Protein AF-A0A5K1ABI2-F1 (afdb_monomer_lite)

Radius of gyration: 10.25 Å; chains: 1; bounding box: 21×14×26 Å

Sequence (44 aa):
IFSSISEKWGNLDVGVLVCGPPGLESSVAAECRNLCQPVFHFHS

pLDDT: mean 88.11, std 5.59, range [70.12, 96.12]

Organism: NCBI:txid210225

Secondary structure (DSSP, 8-state):
-HHHHHHHS-S-EEEEE--S-HHHHHHHHHHHHT--SSEEEEE-

Foldseek 3Di:
DVVVCQVVAFQDEAEDEDDDDPVVLVVVVVVQVVGVPNRYHYDD

InterPro domains:
  IPR039261 Ferredoxin-NADP reductase (FNR), nucleotide-binding domain [G3DSA:3.40.50.80] (1-44)

Structure (mmCIF, N/CA/C/O backbone):
data_AF-A0A5K1ABI2-F1
#
_entry.id   AF-A0A5K1ABI2-F1
#
loop_
_atom_site.group_PDB
_atom_site.id
_atom_site.type_symbol
_atom_site.label_atom_id
_atom_site.label_alt_id
_atom_site.label_comp_id
_atom_site.label_asym_id
_atom_site.label_entity_id
_atom_site.label_seq_id
_atom_site.pdbx_PDB_ins_code
_atom_site.Cartn_x
_atom_site.Cartn_y
_atom_site.Cartn_z
_atom_site.occupancy
_atom_site.B_iso_or_equiv
_atom_site.auth_seq_id
_atom_site.auth_comp_id
_atom_site.auth_asym_id
_atom_site.auth_atom_id
_atom_site.pdbx_PDB_model_num
ATOM 1 N N . ILE A 1 1 ? -1.102 5.843 5.858 1.00 84.81 1 ILE A N 1
ATOM 2 C CA . ILE A 1 1 ? -2.537 5.885 5.461 1.00 84.81 1 ILE A CA 1
ATOM 3 C C . ILE A 1 1 ? -3.252 4.659 6.005 1.00 84.81 1 ILE A C 1
ATOM 5 O O . ILE A 1 1 ? -4.139 4.814 6.835 1.00 84.81 1 ILE A O 1
ATOM 9 N N . PHE A 1 2 ? -2.821 3.461 5.606 1.00 87.12 2 PHE A N 1
ATOM 10 C CA . PHE A 1 2 ? -3.469 2.212 5.993 1.00 87.12 2 PHE A CA 1
ATOM 11 C C . PHE A 1 2 ? -3.471 1.961 7.508 1.00 87.12 2 PHE A C 1
ATOM 13 O O . PHE A 1 2 ? -4.521 1.631 8.044 1.00 87.12 2 PHE A O 1
ATOM 20 N N . SER A 1 3 ? -2.371 2.233 8.225 1.00 86.25 3 SER A N 1
ATOM 21 C CA . SER A 1 3 ? -2.322 2.097 9.695 1.00 86.25 3 SER A CA 1
ATOM 22 C C . SER A 1 3 ? -3.346 2.988 10.409 1.00 86.25 3 SER A C 1
ATOM 24 O O . SER A 1 3 ? -4.062 2.536 11.290 1.00 86.25 3 SER A O 1
ATOM 26 N N . SER A 1 4 ? -3.497 4.243 9.978 1.00 87.62 4 SER A N 1
ATOM 27 C CA . SER A 1 4 ? -4.484 5.158 10.569 1.00 87.62 4 SER A CA 1
ATOM 28 C C . SER A 1 4 ? -5.932 4.769 10.254 1.00 87.62 4 SER A C 1
ATOM 30 O O . SER A 1 4 ? -6.832 5.133 11.006 1.00 87.62 4 SER A O 1
ATOM 32 N N . ILE A 1 5 ? -6.177 4.080 9.133 1.00 86.75 5 ILE A N 1
ATO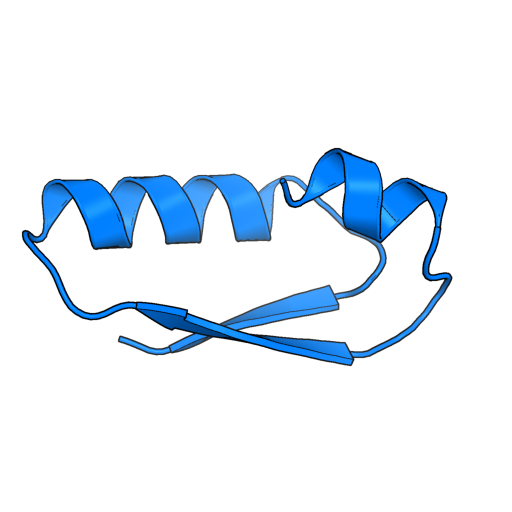M 33 C CA . ILE A 1 5 ? -7.486 3.485 8.826 1.00 86.75 5 ILE A CA 1
ATOM 34 C C . ILE A 1 5 ? -7.696 2.246 9.700 1.00 86.75 5 ILE A C 1
ATOM 36 O O . ILE A 1 5 ? -8.752 2.124 10.302 1.00 86.75 5 ILE A O 1
ATOM 40 N N . SER A 1 6 ? -6.674 1.400 9.841 1.00 86.25 6 SER A N 1
ATOM 41 C CA . SER A 1 6 ? -6.655 0.210 10.701 1.00 86.25 6 SER A CA 1
ATOM 42 C C . SER A 1 6 ? -6.982 0.497 12.162 1.00 86.25 6 SER A C 1
ATOM 44 O O . SER A 1 6 ? -7.783 -0.204 12.769 1.0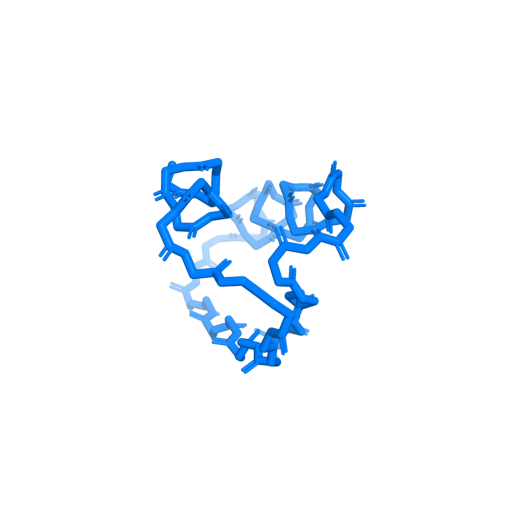0 86.25 6 SER A O 1
ATOM 46 N N . GLU A 1 7 ? -6.453 1.583 12.717 1.00 86.75 7 GLU A N 1
ATOM 47 C CA . GLU A 1 7 ? -6.748 1.981 14.098 1.00 86.75 7 GLU A CA 1
ATOM 48 C C . GLU A 1 7 ? -8.178 2.504 14.284 1.00 86.75 7 GLU A C 1
ATOM 50 O O . GLU A 1 7 ? -8.744 2.411 15.373 1.00 86.75 7 GLU A O 1
ATOM 55 N N . LYS A 1 8 ? -8.767 3.094 13.239 1.00 86.38 8 LYS A N 1
ATOM 56 C CA . LYS A 1 8 ? -10.087 3.734 13.317 1.00 86.38 8 LYS A CA 1
ATOM 57 C C . LYS A 1 8 ? -11.214 2.786 12.944 1.00 86.38 8 LYS A C 1
ATOM 59 O O . LYS A 1 8 ? -12.334 2.945 13.422 1.00 86.38 8 LYS A O 1
ATOM 64 N N . TRP A 1 9 ? -10.961 1.904 11.988 1.00 81.62 9 TRP A N 1
ATOM 65 C CA . TRP A 1 9 ? -11.954 1.054 11.356 1.00 81.62 9 TRP A CA 1
ATOM 66 C C . TRP A 1 9 ? -11.636 -0.366 11.802 1.00 81.62 9 TRP A C 1
ATOM 68 O 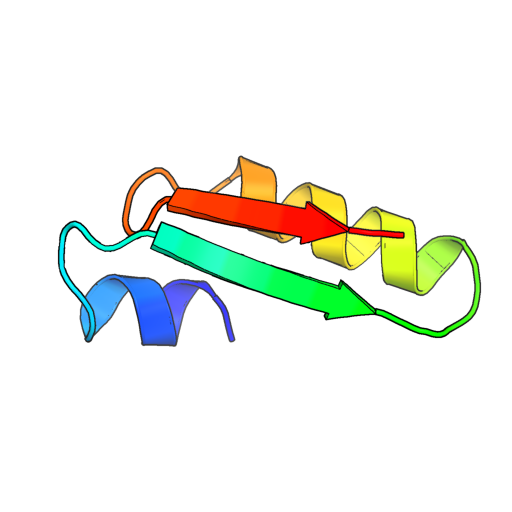O . TRP A 1 9 ? -10.538 -0.852 11.569 1.00 81.62 9 TRP A O 1
ATOM 78 N N . GLY A 1 10 ? -12.577 -0.997 12.508 1.00 75.44 10 GLY A N 1
ATOM 79 C CA . GLY A 1 10 ? -12.408 -2.352 13.029 1.00 75.44 10 GLY A CA 1
ATOM 80 C C . GLY A 1 10 ? -12.392 -3.412 11.921 1.00 75.44 10 GLY A C 1
ATOM 81 O O . GLY A 1 10 ? -11.836 -3.225 10.844 1.00 75.44 10 GLY A O 1
ATOM 82 N N . ASN A 1 11 ? -13.035 -4.551 12.164 1.00 82.00 11 ASN A N 1
ATOM 83 C CA . ASN A 1 11 ? -13.034 -5.660 11.210 1.00 82.00 11 ASN A CA 1
ATOM 84 C C . ASN A 1 11 ? -13.985 -5.409 10.019 1.00 82.00 11 ASN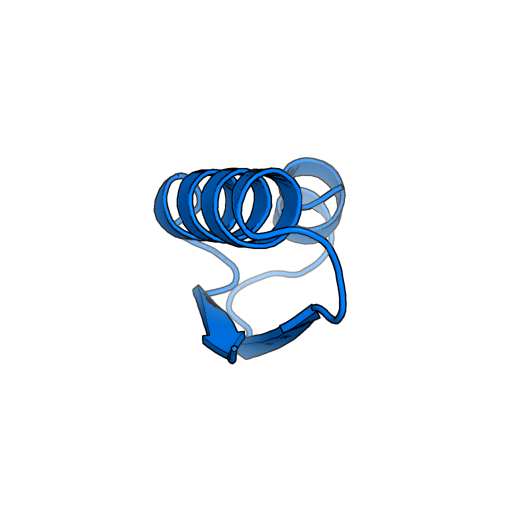 A C 1
ATOM 86 O O . ASN A 1 11 ? -15.124 -5.873 10.015 1.00 82.00 11 ASN A O 1
ATOM 90 N N . LEU A 1 12 ? -13.521 -4.631 9.042 1.00 84.88 12 LEU A N 1
ATOM 91 C CA . LEU A 1 12 ? -14.203 -4.315 7.783 1.00 84.88 12 LEU A CA 1
ATOM 92 C C . LEU A 1 12 ? -13.363 -4.785 6.583 1.00 84.88 12 LEU A C 1
ATOM 94 O O . LEU A 1 12 ? -12.184 -5.102 6.728 1.00 84.88 12 LEU A O 1
ATOM 98 N N . ASP A 1 13 ? -13.977 -4.821 5.403 1.00 88.75 13 ASP A N 1
ATOM 99 C CA . ASP A 1 13 ? -13.313 -5.096 4.123 1.00 88.75 13 ASP A CA 1
ATOM 100 C C . ASP A 1 13 ? -13.180 -3.781 3.344 1.00 88.75 13 ASP A C 1
ATOM 102 O O . ASP A 1 13 ? -14.153 -3.030 3.218 1.00 88.75 13 ASP A O 1
ATOM 106 N N . VAL A 1 14 ? -11.971 -3.462 2.881 1.00 90.56 14 VAL A N 1
ATOM 107 C CA . VAL A 1 14 ? -11.658 -2.195 2.214 1.00 90.56 14 VAL A CA 1
ATOM 108 C C . VAL A 1 14 ? -11.004 -2.463 0.863 1.00 90.56 14 VAL A C 1
ATOM 110 O O . VAL A 1 14 ? -9.883 -2.962 0.783 1.00 90.56 14 VAL A O 1
ATOM 113 N N . GLY A 1 15 ? -11.675 -2.04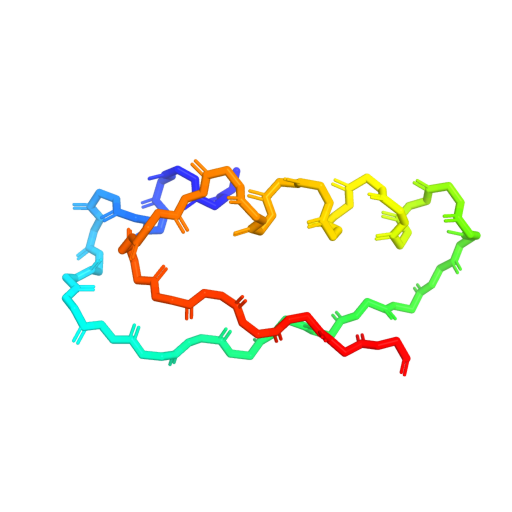9 -0.211 1.00 91.69 15 GLY A N 1
ATOM 114 C CA . GLY A 1 15 ? -11.110 -2.056 -1.559 1.00 91.69 15 GLY A CA 1
ATOM 115 C C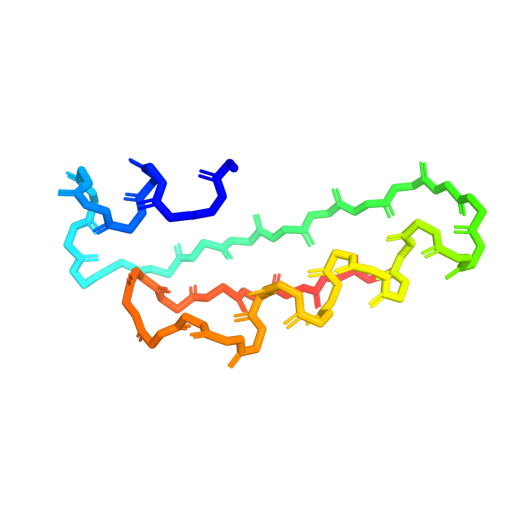 . GLY A 1 15 ? -10.116 -0.911 -1.770 1.00 91.69 15 GLY A C 1
ATOM 116 O O . GLY A 1 15 ? -10.402 0.240 -1.440 1.00 91.69 15 GLY A O 1
ATOM 117 N N . VAL A 1 16 ? -8.959 -1.221 -2.352 1.00 92.94 16 VAL A N 1
ATOM 118 C CA . VAL A 1 16 ? -7.896 -0.258 -2.663 1.00 92.94 16 VAL A CA 1
ATOM 119 C C . VAL A 1 16 ? -7.645 -0.285 -4.165 1.00 92.94 16 VAL A C 1
ATOM 121 O O . VAL A 1 16 ? -7.148 -1.280 -4.684 1.00 92.94 16 VAL A O 1
ATOM 124 N N . LEU A 1 17 ? -7.988 0.805 -4.852 1.00 93.94 17 LEU A N 1
ATOM 125 C CA . LEU A 1 17 ? -7.737 0.997 -6.281 1.00 93.94 17 LEU A CA 1
ATOM 126 C C . LEU A 1 17 ? -6.596 1.997 -6.462 1.00 93.94 17 LEU A C 1
ATOM 128 O O . LEU A 1 17 ? -6.644 3.098 -5.908 1.00 93.94 17 LEU A O 1
ATOM 132 N N . VAL A 1 18 ? -5.588 1.629 -7.246 1.00 92.38 18 VAL A N 1
ATOM 133 C CA . VAL A 1 18 ? -4.447 2.495 -7.555 1.00 92.38 18 VAL A CA 1
ATOM 134 C C . VAL A 1 18 ? -4.306 2.605 -9.063 1.00 92.38 18 VAL A C 1
ATOM 136 O O . VAL A 1 18 ? -4.388 1.609 -9.764 1.00 92.38 18 VAL A O 1
ATOM 139 N N . CYS A 1 19 ? -4.075 3.819 -9.560 1.00 91.88 19 CYS A N 1
ATOM 140 C CA . CYS A 1 19 ? -3.708 4.052 -10.952 1.00 91.88 19 CYS A CA 1
ATOM 141 C C . CYS A 1 19 ? -2.417 4.865 -10.969 1.00 91.88 19 CYS A C 1
ATOM 143 O O . CYS A 1 19 ? -2.418 6.047 -10.614 1.00 91.88 19 CYS A O 1
ATOM 145 N N . GLY A 1 20 ? -1.304 4.244 -11.344 1.00 90.19 20 GLY A N 1
ATOM 146 C CA . GLY A 1 20 ? -0.021 4.933 -11.366 1.00 90.19 20 GLY A CA 1
ATOM 147 C C . GLY A 1 20 ? 1.126 4.064 -11.863 1.00 90.19 20 GLY A C 1
ATOM 148 O O . GLY A 1 20 ? 0.906 2.985 -12.400 1.00 90.19 20 GLY A O 1
ATOM 149 N N . PRO A 1 21 ? 2.374 4.536 -11.719 1.00 96.12 21 PRO A N 1
ATOM 150 C CA . PRO A 1 21 ? 3.536 3.760 -12.123 1.00 96.12 21 PRO A CA 1
ATOM 151 C C . PRO A 1 21 ? 3.604 2.426 -11.359 1.00 96.12 21 PRO A C 1
ATOM 153 O O . PRO A 1 21 ? 3.255 2.404 -10.175 1.00 96.12 21 PRO A O 1
ATOM 156 N N . PRO A 1 22 ? 4.174 1.358 -11.944 1.00 93.81 22 PRO A N 1
ATOM 157 C CA . PRO A 1 22 ? 4.243 0.038 -11.304 1.00 93.81 22 PRO A CA 1
ATOM 158 C C . PRO A 1 22 ? 4.888 0.040 -9.908 1.00 93.81 22 PRO A C 1
ATOM 160 O O . PRO A 1 22 ? 4.550 -0.772 -9.046 1.00 93.81 22 PRO A O 1
ATOM 163 N N . GLY A 1 23 ? 5.816 0.972 -9.657 1.00 95.75 23 GLY A N 1
ATOM 164 C CA . GLY A 1 23 ? 6.434 1.148 -8.340 1.00 95.75 23 GLY A CA 1
ATOM 165 C C . GLY A 1 23 ? 5.457 1.643 -7.267 1.00 95.75 23 GLY A C 1
ATOM 166 O O . GLY A 1 23 ? 5.560 1.224 -6.113 1.00 95.75 23 GLY A O 1
ATOM 167 N N . LEU A 1 24 ? 4.484 2.483 -7.636 1.00 93.81 24 LEU A N 1
ATOM 168 C CA . LEU A 1 24 ? 3.429 2.943 -6.732 1.00 93.81 24 LEU A CA 1
ATOM 169 C C . LEU A 1 24 ? 2.464 1.799 -6.409 1.00 93.81 24 LEU A C 1
ATOM 171 O O . LEU A 1 24 ? 2.210 1.540 -5.237 1.00 93.81 24 LEU A O 1
ATOM 175 N N . GLU A 1 25 ? 1.990 1.085 -7.431 1.00 94.19 25 GLU A N 1
ATOM 176 C CA . GLU A 1 25 ? 1.110 -0.082 -7.275 1.00 94.19 25 GLU A CA 1
ATOM 177 C C . GLU A 1 25 ? 1.747 -1.144 -6.373 1.00 94.19 25 GLU A C 1
ATOM 179 O O . GLU A 1 25 ? 1.137 -1.588 -5.401 1.00 94.19 25 GLU A O 1
ATOM 184 N N . SER A 1 26 ? 3.020 -1.471 -6.618 1.00 94.12 26 SER A N 1
ATOM 185 C CA . SER A 1 26 ? 3.775 -2.439 -5.812 1.00 94.12 26 SER A CA 1
ATOM 186 C C . SER A 1 26 ? 3.934 -1.995 -4.356 1.00 94.12 26 SER A C 1
ATOM 188 O O . SER A 1 26 ? 3.802 -2.810 -3.442 1.00 94.12 26 SER A O 1
ATOM 190 N N . SER A 1 27 ? 4.192 -0.704 -4.126 1.00 94.62 27 SER A N 1
ATOM 191 C CA . SER A 1 27 ? 4.342 -0.152 -2.773 1.00 94.62 27 SER A CA 1
ATOM 192 C C . SER A 1 27 ? 3.021 -0.183 -2.003 1.00 94.62 27 SER A C 1
ATOM 194 O O . SER A 1 27 ? 2.994 -0.558 -0.832 1.00 94.62 27 SER A O 1
ATOM 196 N N . VAL A 1 28 ? 1.909 0.147 -2.666 1.00 93.88 28 VAL A N 1
ATOM 197 C CA . VAL A 1 28 ? 0.575 0.102 -2.054 1.00 93.88 28 VAL A CA 1
ATOM 198 C C . VAL A 1 28 ? 0.144 -1.336 -1.767 1.00 93.88 28 VAL A C 1
ATOM 200 O O . VAL A 1 28 ? -0.354 -1.617 -0.677 1.00 93.88 28 VAL A O 1
ATOM 203 N N . ALA A 1 29 ? 0.385 -2.267 -2.692 1.00 92.69 29 ALA A N 1
ATOM 204 C CA . ALA A 1 29 ? 0.104 -3.682 -2.475 1.00 92.69 29 ALA A CA 1
ATOM 205 C C . ALA A 1 29 ? 0.902 -4.257 -1.288 1.00 92.69 29 ALA A C 1
ATOM 207 O O . ALA A 1 29 ? 0.372 -5.067 -0.528 1.00 92.69 29 ALA A O 1
ATOM 208 N N . ALA A 1 30 ? 2.158 -3.832 -1.103 1.00 93.19 30 ALA A N 1
ATOM 209 C CA . ALA A 1 30 ? 2.981 -4.238 0.036 1.00 93.19 30 ALA A CA 1
ATOM 210 C C . ALA A 1 30 ? 2.423 -3.719 1.374 1.00 93.19 30 ALA A C 1
ATOM 212 O O . ALA A 1 30 ? 2.315 -4.491 2.324 1.00 93.19 30 ALA A O 1
ATOM 213 N N . GLU A 1 31 ? 2.009 -2.451 1.436 1.00 91.75 31 GLU A N 1
ATOM 214 C CA . GLU A 1 31 ? 1.355 -1.877 2.622 1.00 91.75 31 GLU A CA 1
ATOM 215 C C . GLU A 1 31 ? 0.046 -2.606 2.970 1.00 91.75 31 GLU A C 1
ATOM 217 O O . GLU A 1 31 ? -0.170 -2.942 4.133 1.00 91.75 31 GLU A O 1
ATOM 222 N N . CYS A 1 32 ? -0.796 -2.919 1.975 1.00 90.25 32 CYS A N 1
ATOM 223 C CA . CYS A 1 32 ? -2.061 -3.636 2.192 1.00 90.25 32 CYS A CA 1
ATOM 224 C C . CYS A 1 32 ? -1.851 -5.023 2.822 1.00 90.25 32 CYS A C 1
ATOM 226 O O . CYS A 1 32 ? -2.635 -5.438 3.669 1.00 90.25 32 CYS A O 1
ATOM 228 N N . ARG A 1 33 ? -0.781 -5.736 2.439 1.00 87.81 33 ARG A N 1
ATOM 229 C CA . ARG A 1 33 ? -0.457 -7.076 2.966 1.00 87.81 33 ARG A CA 1
ATOM 230 C C . ARG A 1 33 ? 0.042 -7.066 4.410 1.00 87.81 33 ARG A C 1
ATOM 232 O O . ARG A 1 33 ? -0.052 -8.090 5.079 1.00 87.81 33 ARG A O 1
ATOM 239 N N . ASN A 1 34 ? 0.584 -5.944 4.882 1.00 87.06 34 ASN A N 1
ATOM 240 C CA . ASN A 1 34 ? 1.159 -5.834 6.225 1.00 87.06 34 ASN A CA 1
ATOM 241 C C . ASN A 1 34 ? 0.111 -5.573 7.319 1.00 87.06 34 ASN A C 1
ATOM 243 O O . ASN A 1 34 ? 0.461 -5.541 8.499 1.00 87.06 34 ASN A O 1
ATOM 247 N N . LEU A 1 35 ? -1.158 -5.374 6.954 1.00 83.38 35 LEU A N 1
ATOM 248 C CA . LEU A 1 35 ? -2.227 -5.038 7.887 1.00 83.38 35 LEU A CA 1
ATOM 249 C C . LEU A 1 35 ? -3.327 -6.094 7.842 1.00 83.38 35 LEU A C 1
ATOM 251 O O . LEU A 1 35 ? -3.899 -6.374 6.794 1.00 83.38 35 LEU A O 1
ATOM 255 N N . CYS A 1 36 ? -3.622 -6.676 9.004 1.00 77.88 36 CYS A N 1
ATOM 256 C CA . CYS A 1 36 ? -4.593 -7.763 9.122 1.00 77.88 36 CYS A CA 1
ATOM 257 C C . CYS A 1 36 ? -6.033 -7.277 9.345 1.00 77.88 36 CYS A C 1
ATOM 259 O O . CYS A 1 36 ? -6.962 -8.043 9.100 1.00 77.88 36 CYS A O 1
ATOM 261 N N . GLN A 1 37 ? -6.230 -6.054 9.854 1.00 80.62 37 GLN A N 1
ATOM 262 C CA . GLN A 1 37 ? -7.555 -5.478 10.112 1.00 80.62 37 GLN A CA 1
ATOM 263 C C . GLN A 1 37 ? -7.546 -3.959 9.889 1.00 80.62 37 GLN A C 1
ATOM 265 O O . GLN A 1 37 ? -6.668 -3.301 10.446 1.00 80.62 37 GLN A O 1
ATOM 270 N N . PRO A 1 38 ? -8.493 -3.395 9.117 1.00 81.06 38 PRO A N 1
ATOM 271 C CA . PRO A 1 38 ? -9.420 -4.096 8.230 1.00 81.06 38 PRO A CA 1
ATOM 272 C C . PRO A 1 38 ? -8.661 -4.866 7.136 1.00 81.06 38 PRO A C 1
ATOM 274 O O . PRO A 1 38 ? -7.472 -4.634 6.915 1.00 81.06 38 PRO A O 1
ATOM 277 N N . VAL A 1 39 ? -9.334 -5.807 6.474 1.00 85.81 39 VAL A N 1
ATOM 278 C CA . VAL A 1 39 ? -8.745 -6.543 5.346 1.00 85.81 39 VAL A CA 1
ATOM 279 C C . VAL A 1 39 ? -8.721 -5.616 4.134 1.00 85.81 39 VAL A C 1
ATOM 281 O O . VAL A 1 39 ? -9.765 -5.130 3.703 1.00 85.81 39 VAL A O 1
ATOM 284 N N . PHE A 1 40 ? -7.530 -5.357 3.593 1.00 88.50 40 PHE A N 1
ATOM 285 C CA . PHE A 1 40 ? -7.355 -4.504 2.419 1.00 88.50 40 PHE A CA 1
ATOM 286 C C . PHE A 1 40 ? -7.235 -5.342 1.140 1.00 88.50 40 PHE A C 1
ATOM 288 O O . PHE A 1 40 ? -6.284 -6.108 0.969 1.00 88.50 40 PHE A O 1
ATOM 295 N N . HIS A 1 41 ? -8.168 -5.151 0.209 1.00 89.19 41 HIS A N 1
ATOM 296 C CA . HIS A 1 41 ? -8.181 -5.801 -1.098 1.00 89.19 41 HIS A CA 1
ATOM 297 C C . HIS A 1 41 ? -7.668 -4.859 -2.189 1.00 89.19 41 HIS A C 1
ATOM 299 O O . HIS A 1 41 ? -8.391 -4.004 -2.706 1.00 89.19 41 HIS A O 1
ATOM 305 N N . PHE A 1 42 ? -6.397 -5.037 -2.543 1.00 89.19 42 PHE A N 1
ATOM 306 C CA . PHE A 1 42 ? -5.741 -4.294 -3.613 1.00 89.19 42 PHE A CA 1
ATOM 307 C C . PHE A 1 42 ? -6.196 -4.764 -5.002 1.00 89.19 42 PHE A C 1
ATOM 309 O O . PHE A 1 42 ? -6.136 -5.957 -5.303 1.00 89.19 42 PHE A O 1
ATOM 316 N N . HIS A 1 43 ? -6.591 -3.810 -5.844 1.00 83.75 43 HIS A N 1
ATOM 317 C CA . HIS A 1 43 ? -6.874 -3.989 -7.264 1.00 83.75 43 HIS A CA 1
ATOM 318 C C . HIS A 1 43 ? -5.944 -3.100 -8.097 1.00 83.75 43 HIS A C 1
ATOM 320 O O . HIS A 1 43 ? -5.809 -1.902 -7.826 1.00 83.75 43 HIS A O 1
ATOM 326 N N . SER A 1 44 ? -5.332 -3.725 -9.102 1.00 70.12 44 SER A N 1
ATOM 327 C CA . SER A 1 44 ? -4.542 -3.096 -10.162 1.00 70.12 44 SER A CA 1
ATOM 328 C C . SER A 1 44 ? -5.361 -2.993 -11.438 1.00 70.12 44 SER A C 1
ATOM 330 O O . SER A 1 44 ? -6.223 -3.878 -11.648 1.00 70.12 44 SER A O 1
#